Protein AF-A0A5B6UM20-F1 (afdb_monomer)

Nearest PDB structures (foldseek):
  2d3a-assembly1_A  TM=1.006E+00  e=7.314E-09  Zea mays
  4is4-assembly1_E  TM=1.005E+00  e=1.003E-08  Medicago truncatula
  4is4-assembly1_D  TM=9.891E-01  e=7.791E-09  Medicago truncatula
  4is4-assembly1_G  TM=9.867E-01  e=1.003E-08  Medicago truncatula
  4is4-assembly1_I  TM=9.853E-01  e=1.466E-08  Medicago truncatula

Mean predicted aligned error: 2.9 Å

Sequence (72 aa):
MLLLTDLVNLNLSDCTDKIIAEYIWIGGSGMDLRSKARTLSGPVNDPSKLPKWNYDGSSTGQAPGEDSEVIL

Secondary structure (DSSP, 8-state):
---HHHHHT--GGGT-S-EEEEEEEE-TTSS-EEEEEEEESS----GGGSPP-EEESGGGTSS-TTS-EEE-

Foldseek 3Di:
DDDPVCVVPDDCVVPAQKDKDKDWDQFPVNPDIDIDIDIDRHDDDDPVPDDKDWDQNCVRVRDDPVPRIDID

Organism: NCBI:txid47621

Structure (mmCIF, N/CA/C/O backbone):
data_AF-A0A5B6UM20-F1
#
_entry.id   AF-A0A5B6UM20-F1
#
loop_
_atom_site.group_PDB
_atom_site.id
_atom_site.type_symbol
_atom_site.label_atom_id
_atom_site.label_alt_id
_atom_site.label_comp_id
_atom_site.label_asym_id
_atom_site.label_entity_id
_atom_site.label_seq_id
_atom_site.pdbx_PDB_ins_code
_atom_site.Cartn_x
_atom_site.Cartn_y
_atom_site.Cartn_z
_atom_site.occupancy
_atom_site.B_iso_or_equiv
_atom_site.auth_seq_id
_atom_site.auth_comp_id
_atom_site.auth_asym_id
_atom_site.auth_atom_id
_atom_site.pdbx_PDB_model_num
ATOM 1 N N . MET A 1 1 ? -0.481 17.836 28.629 1.00 78.50 1 MET A N 1
ATOM 2 C CA . MET A 1 1 ? -0.224 18.207 27.222 1.00 78.50 1 MET A CA 1
ATOM 3 C C . MET A 1 1 ? 0.093 16.914 26.500 1.00 78.50 1 MET A C 1
ATOM 5 O O . MET A 1 1 ? 0.978 16.222 26.981 1.00 78.50 1 MET A O 1
ATOM 9 N N . LEU A 1 2 ? -0.665 16.549 25.462 1.00 85.88 2 LEU A N 1
ATOM 10 C CA . LEU A 1 2 ? -0.353 15.352 24.675 1.00 85.88 2 LEU A CA 1
ATOM 11 C C . LEU A 1 2 ? 0.953 15.584 23.915 1.00 85.88 2 LEU A C 1
ATOM 13 O O . LEU A 1 2 ? 1.159 16.661 23.348 1.00 85.88 2 LEU A O 1
ATOM 17 N N . LEU A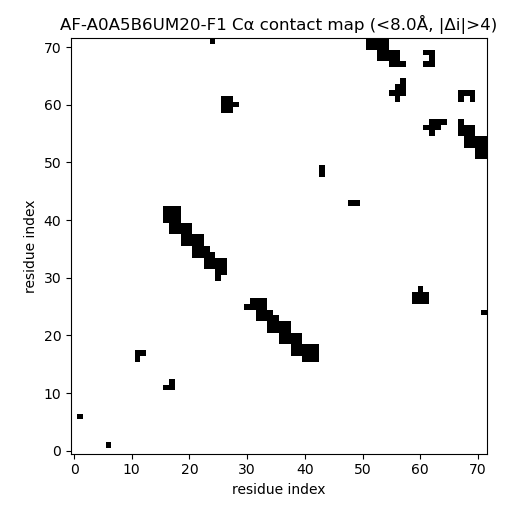 1 3 ? 1.825 14.586 23.930 1.00 95.25 3 LEU A N 1
ATOM 18 C CA . LEU A 1 3 ? 3.005 14.541 23.084 1.00 95.25 3 LEU A CA 1
AT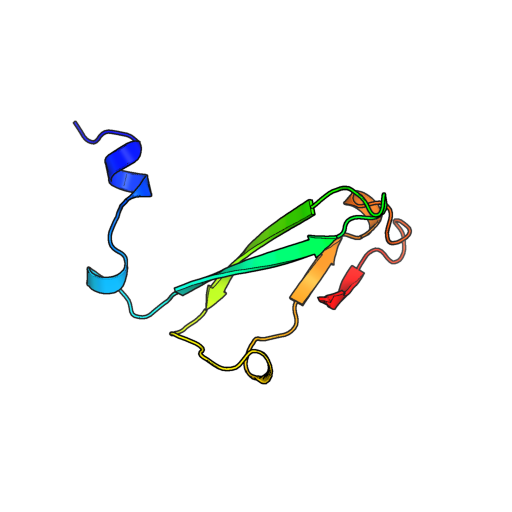OM 19 C C . LEU A 1 3 ? 2.608 14.034 21.696 1.00 95.25 3 LEU A C 1
ATOM 21 O O . LEU A 1 3 ? 1.620 13.321 21.531 1.00 95.25 3 LEU A O 1
ATOM 25 N N . LEU A 1 4 ? 3.409 14.362 20.682 1.00 96.25 4 LEU A N 1
ATOM 26 C CA . LEU A 1 4 ? 3.193 13.852 19.325 1.00 96.25 4 LEU A CA 1
ATOM 27 C C . LEU A 1 4 ? 3.172 12.312 19.293 1.00 96.25 4 LEU A C 1
ATOM 29 O O . LEU A 1 4 ? 2.397 11.710 18.555 1.00 96.25 4 LEU A O 1
ATOM 33 N N . THR A 1 5 ? 3.982 11.679 20.142 1.00 97.31 5 THR A N 1
ATOM 34 C CA . THR A 1 5 ? 4.043 10.222 20.305 1.00 97.31 5 THR A CA 1
ATOM 35 C C . THR A 1 5 ? 2.743 9.620 20.816 1.00 97.31 5 THR A C 1
ATOM 37 O O . THR A 1 5 ? 2.435 8.485 20.469 1.00 97.31 5 THR A O 1
ATOM 40 N N . ASP A 1 6 ? 1.968 10.365 21.601 1.00 96.94 6 ASP A N 1
ATOM 41 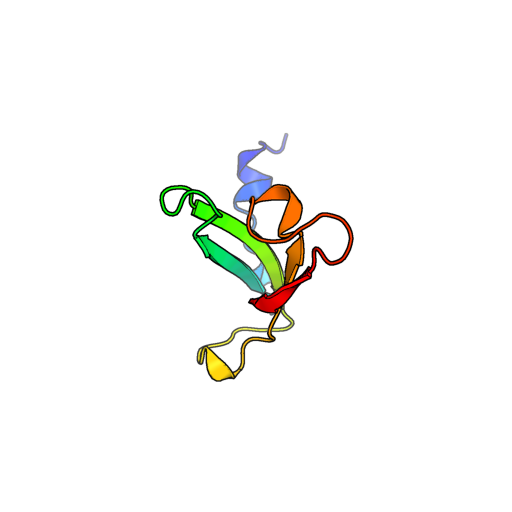C CA . ASP A 1 6 ? 0.710 9.864 22.159 1.00 96.94 6 ASP A CA 1
ATOM 42 C C . ASP A 1 6 ? -0.342 9.709 21.052 1.00 96.94 6 ASP A C 1
ATOM 44 O O . ASP A 1 6 ? -1.140 8.778 21.076 1.00 96.94 6 ASP A O 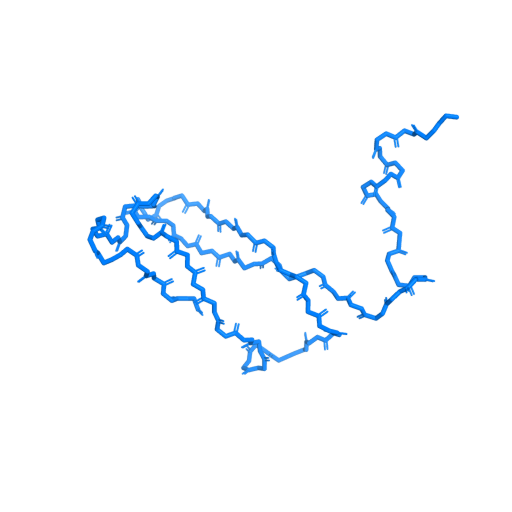1
ATOM 48 N N . LEU A 1 7 ? -0.307 10.590 20.044 1.00 96.38 7 LEU A N 1
ATOM 49 C CA . LEU A 1 7 ? -1.188 10.514 18.877 1.00 96.38 7 LEU A CA 1
ATOM 50 C C . LEU A 1 7 ? -0.768 9.399 17.913 1.00 96.38 7 LEU A C 1
ATOM 52 O O . LEU A 1 7 ? -1.622 8.693 17.386 1.00 96.38 7 LEU A O 1
ATOM 56 N N . VAL A 1 8 ? 0.540 9.235 17.686 1.00 97.62 8 VAL A N 1
ATOM 57 C CA . VAL A 1 8 ? 1.078 8.193 16.791 1.00 97.62 8 VAL A CA 1
ATOM 58 C C . VAL A 1 8 ? 0.809 6.791 17.341 1.00 97.62 8 VAL A C 1
ATOM 60 O O . VAL A 1 8 ? 0.495 5.886 16.575 1.00 97.62 8 VAL A O 1
ATOM 63 N N . ASN A 1 9 ? 0.895 6.616 18.661 1.00 96.88 9 ASN A N 1
ATOM 64 C CA . ASN A 1 9 ? 0.736 5.321 19.326 1.00 96.88 9 ASN A CA 1
ATOM 65 C C . ASN A 1 9 ? -0.699 5.054 19.806 1.00 96.88 9 ASN A C 1
ATOM 67 O O . ASN A 1 9 ? -0.908 4.213 20.682 1.00 96.88 9 ASN A O 1
ATOM 71 N N . LEU A 1 10 ? -1.687 5.776 19.276 1.00 97.25 10 LEU A N 1
ATOM 72 C CA . LEU A 1 10 ? -3.075 5.580 19.666 1.00 97.25 10 LEU A CA 1
ATOM 73 C C . LEU A 1 10 ? -3.540 4.178 19.257 1.00 97.25 10 LEU A C 1
ATOM 75 O O . LEU A 1 10 ? -3.479 3.801 18.085 1.00 97.25 10 LEU A O 1
ATOM 79 N N . ASN A 1 11 ? -4.025 3.405 20.228 1.00 97.69 11 ASN A N 1
ATOM 80 C CA . ASN A 1 11 ? -4.536 2.069 19.968 1.00 97.69 11 ASN A CA 1
ATOM 81 C C . ASN A 1 11 ? -5.916 2.139 19.296 1.00 97.69 11 ASN A C 1
ATOM 83 O O . ASN A 1 11 ? -6.940 2.329 19.949 1.00 97.69 11 ASN A O 1
ATOM 87 N N . LEU A 1 12 ? -5.948 1.987 17.972 1.00 97.94 12 LEU A N 1
ATOM 88 C CA . LEU A 1 12 ? -7.184 2.111 17.195 1.00 97.94 12 LEU A CA 1
ATOM 89 C C . LEU A 1 12 ? -8.210 1.007 17.497 1.00 97.94 12 LEU A C 1
ATOM 91 O O . LEU A 1 12 ? -9.402 1.243 17.285 1.00 97.94 12 LEU A O 1
ATOM 95 N N . SER A 1 13 ? -7.785 -0.145 18.038 1.00 97.38 13 SER A N 1
ATOM 96 C CA . SER A 1 13 ? -8.699 -1.247 18.383 1.00 97.38 13 SER A CA 1
ATOM 97 C C . SER A 1 13 ? -9.733 -0.859 19.436 1.00 97.38 13 SER A C 1
ATOM 99 O O . SER A 1 13 ? -10.784 -1.484 19.528 1.00 97.38 13 SER A O 1
ATOM 101 N N . ASP A 1 14 ? -9.449 0.178 20.224 1.00 97.81 14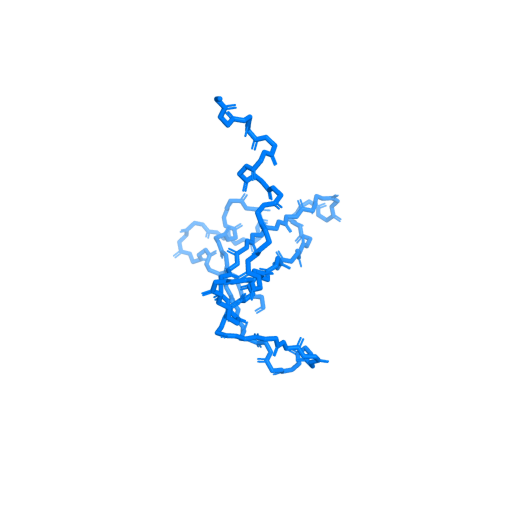 ASP A N 1
ATOM 102 C CA . ASP A 1 14 ? -10.335 0.639 21.291 1.00 97.81 14 ASP A CA 1
ATOM 103 C C . ASP A 1 14 ? -11.508 1.472 20.741 1.00 97.81 14 ASP A C 1
ATOM 105 O O . ASP A 1 14 ? -12.452 1.786 21.467 1.00 97.81 14 ASP A O 1
ATOM 109 N N . CYS A 1 15 ? -11.460 1.858 19.459 1.00 97.00 15 CYS A N 1
ATOM 110 C CA . CYS A 1 15 ? -12.431 2.763 18.839 1.00 97.00 15 CYS A CA 1
ATOM 111 C C . CYS A 1 15 ? -13.037 2.235 17.530 1.00 97.00 15 CYS A C 1
ATOM 113 O O . CYS A 1 15 ? -14.087 2.728 17.110 1.00 97.00 15 CYS A O 1
ATOM 115 N N . THR A 1 16 ? -12.388 1.294 16.837 1.00 98.12 16 THR A N 1
ATOM 116 C CA . THR A 1 16 ? -12.872 0.766 15.554 1.00 98.12 16 THR A CA 1
ATOM 117 C C . THR A 1 16 ? -12.214 -0.565 15.185 1.00 98.12 16 THR A C 1
ATOM 119 O O . THR A 1 16 ? -11.066 -0.813 15.531 1.00 98.12 16 THR A O 1
ATOM 122 N N . ASP A 1 17 ? -12.913 -1.377 14.389 1.00 97.88 17 ASP A N 1
ATOM 123 C CA . ASP A 1 17 ? -12.348 -2.583 13.766 1.00 97.88 17 ASP A CA 1
ATOM 124 C C . ASP A 1 17 ? -11.524 -2.286 12.500 1.00 97.88 17 ASP A C 1
ATOM 126 O O . ASP A 1 17 ? -10.903 -3.184 11.932 1.00 97.88 17 ASP A O 1
ATOM 130 N N . LYS A 1 18 ? -11.527 -1.036 12.015 1.00 98.50 18 LYS A N 1
ATOM 131 C CA . LYS A 1 18 ? -10.794 -0.641 10.806 1.00 98.50 18 LYS A CA 1
ATOM 132 C C . LYS A 1 18 ? -9.291 -0.838 10.978 1.00 98.50 18 LYS A C 1
ATOM 134 O O . LYS A 1 18 ? -8.732 -0.581 12.039 1.00 98.50 18 LYS A O 1
ATOM 139 N N . ILE A 1 19 ? -8.626 -1.176 9.878 1.00 98.62 19 ILE A N 1
ATOM 140 C CA . ILE A 1 19 ? -7.165 -1.296 9.829 1.00 98.62 19 ILE A CA 1
ATOM 141 C C . ILE A 1 19 ? -6.562 -0.286 8.857 1.00 98.62 19 ILE A C 1
ATOM 143 O O . ILE A 1 19 ? -7.233 0.192 7.938 1.00 98.62 19 ILE A O 1
ATOM 147 N N . ILE A 1 20 ? -5.276 -0.003 9.037 1.00 98.62 20 ILE A N 1
ATOM 148 C CA . ILE A 1 20 ? -4.450 0.724 8.076 1.00 98.62 20 ILE A CA 1
ATOM 149 C C . ILE A 1 20 ? -3.592 -0.312 7.344 1.00 98.62 20 ILE A C 1
ATOM 151 O O . ILE A 1 20 ? -2.838 -1.046 7.975 1.00 98.62 20 ILE A O 1
ATOM 155 N N . ALA A 1 21 ? -3.735 -0.392 6.023 1.00 98.62 21 ALA A N 1
ATOM 156 C CA . ALA A 1 21 ? -2.954 -1.277 5.169 1.00 98.62 21 ALA A CA 1
ATOM 157 C C . ALA A 1 21 ? -1.944 -0.456 4.359 1.00 98.62 21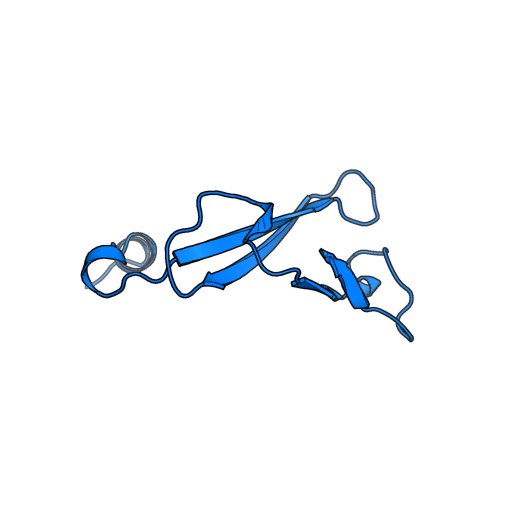 ALA A C 1
ATOM 159 O O . ALA A 1 21 ? -2.344 0.364 3.529 1.00 98.62 21 ALA A O 1
ATOM 160 N N . GLU A 1 22 ? -0.656 -0.694 4.599 1.00 98.75 22 GLU A N 1
ATOM 161 C CA . GLU A 1 22 ? 0.455 -0.107 3.847 1.00 98.75 22 GLU A CA 1
ATOM 162 C C . GLU A 1 22 ? 0.729 -0.960 2.600 1.00 98.75 22 GLU A C 1
ATOM 164 O O . GLU A 1 22 ? 1.158 -2.109 2.706 1.00 98.75 22 GLU A O 1
ATOM 169 N N . TYR A 1 23 ? 0.457 -0.417 1.414 1.00 98.69 23 TYR A N 1
ATOM 170 C CA . TYR A 1 23 ? 0.779 -1.074 0.147 1.00 98.69 23 TYR A CA 1
ATOM 171 C C . TYR A 1 23 ? 2.196 -0.670 -0.234 1.00 98.69 23 TYR A C 1
ATOM 173 O O . TYR A 1 23 ? 2.480 0.522 -0.308 1.00 98.69 23 TYR A O 1
ATOM 181 N N . ILE A 1 24 ? 3.070 -1.649 -0.467 1.00 98.69 24 ILE A N 1
ATOM 182 C CA . ILE A 1 24 ? 4.499 -1.444 -0.727 1.00 98.69 24 ILE A CA 1
ATOM 183 C C . ILE A 1 24 ? 4.821 -1.953 -2.131 1.00 98.69 24 ILE A C 1
ATOM 185 O O . ILE A 1 24 ? 4.383 -3.041 -2.506 1.00 98.69 24 ILE A O 1
ATOM 189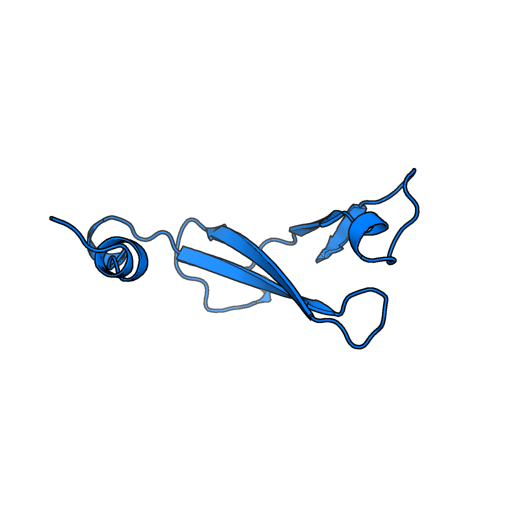 N N . TRP A 1 25 ? 5.598 -1.190 -2.898 1.00 98.62 25 TRP A N 1
ATOM 190 C CA . TRP A 1 25 ? 6.061 -1.592 -4.226 1.00 98.62 25 TRP A CA 1
ATOM 191 C C . TRP A 1 25 ? 7.460 -1.055 -4.539 1.00 98.62 25 TRP A C 1
ATOM 193 O O . TRP A 1 25 ? 7.999 -0.194 -3.841 1.00 98.62 25 TRP A O 1
ATOM 203 N N . ILE A 1 26 ? 8.053 -1.600 -5.602 1.00 98.56 26 ILE A N 1
ATOM 204 C CA . ILE A 1 26 ? 9.345 -1.170 -6.139 1.00 98.56 26 ILE A CA 1
ATOM 205 C C . ILE A 1 26 ? 9.090 -0.054 -7.158 1.00 98.56 26 ILE A C 1
ATOM 207 O O . ILE A 1 26 ? 8.248 -0.208 -8.048 1.00 98.56 26 ILE A O 1
ATOM 211 N N . GLY A 1 27 ? 9.797 1.065 -7.017 1.00 98.12 27 GLY A N 1
ATOM 212 C CA . GLY A 1 27 ? 9.720 2.204 -7.927 1.00 98.12 27 GLY A CA 1
ATOM 213 C C . GLY A 1 27 ? 10.465 1.983 -9.246 1.00 98.12 27 GLY A C 1
ATOM 214 O O . GLY A 1 27 ? 11.083 0.943 -9.484 1.00 98.12 27 GLY A O 1
ATOM 215 N N . GLY A 1 28 ? 10.408 2.977 -10.135 1.00 97.69 28 GLY A N 1
ATOM 216 C CA . GLY A 1 28 ? 10.935 2.868 -11.498 1.00 97.69 28 GLY A CA 1
ATOM 217 C C . GLY A 1 28 ? 12.455 2.750 -11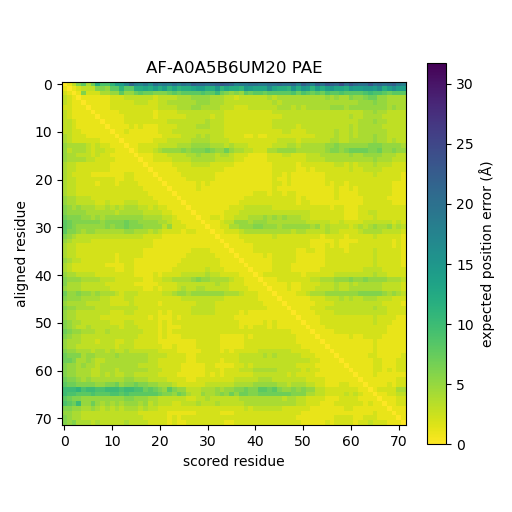.598 1.00 97.69 28 GLY A C 1
ATOM 218 O O . GLY A 1 28 ? 12.948 2.318 -12.636 1.00 97.69 28 GLY A O 1
ATOM 219 N N . SER A 1 29 ? 13.216 3.064 -10.539 1.00 96.88 29 SER A N 1
ATOM 220 C CA . SER A 1 29 ? 14.668 2.817 -10.547 1.00 96.88 29 SER A CA 1
ATOM 221 C C . SER A 1 29 ? 15.027 1.343 -10.330 1.00 96.88 29 SER A C 1
ATOM 223 O O . SER A 1 29 ? 16.177 0.957 -10.531 1.00 96.88 29 SER A O 1
ATOM 225 N N . GLY A 1 30 ? 14.074 0.526 -9.863 1.00 96.31 30 GLY A N 1
ATOM 226 C CA . GLY A 1 30 ? 14.311 -0.852 -9.429 1.00 96.31 30 GLY A CA 1
ATOM 227 C C . GLY A 1 30 ? 14.991 -0.979 -8.059 1.00 96.31 30 GLY A C 1
ATOM 228 O O . GLY A 1 30 ? 15.079 -2.085 -7.532 1.00 96.31 30 GLY A O 1
ATOM 229 N N . MET A 1 31 ? 15.447 0.132 -7.471 1.00 97.44 31 MET A N 1
ATOM 230 C CA . MET A 1 31 ? 16.158 0.172 -6.186 1.00 97.44 31 MET A CA 1
ATOM 231 C C . MET A 1 31 ? 15.419 0.981 -5.114 1.00 97.44 31 MET A C 1
ATOM 233 O O . MET A 1 31 ? 15.723 0.845 -3.929 1.00 97.44 31 MET A O 1
ATOM 237 N N . ASP A 1 32 ? 14.465 1.827 -5.506 1.00 97.19 32 ASP A N 1
ATOM 238 C CA . ASP A 1 32 ? 13.671 2.633 -4.586 1.00 97.19 32 ASP A CA 1
ATOM 239 C C . ASP A 1 32 ? 12.409 1.892 -4.132 1.00 97.19 32 ASP A C 1
ATOM 241 O O . ASP A 1 32 ? 11.691 1.299 -4.935 1.00 97.19 32 ASP A O 1
ATOM 245 N N . LEU A 1 33 ? 12.127 1.948 -2.830 1.00 98.25 33 LEU A N 1
ATOM 246 C CA . LEU A 1 33 ? 10.876 1.464 -2.253 1.00 98.25 33 LEU A CA 1
ATOM 247 C C . LEU A 1 33 ? 9.884 2.618 -2.134 1.00 98.25 33 LEU A C 1
ATOM 249 O O . LEU A 1 33 ? 10.240 3.728 -1.732 1.00 98.25 33 LEU A O 1
ATOM 253 N N . ARG A 1 34 ? 8.628 2.334 -2.463 1.00 98.50 34 ARG A N 1
ATOM 254 C CA . ARG A 1 34 ? 7.505 3.262 -2.341 1.00 98.50 34 ARG A CA 1
ATOM 255 C C . ARG A 1 34 ? 6.406 2.602 -1.529 1.00 98.50 34 ARG A C 1
ATOM 257 O O . ARG A 1 34 ? 6.246 1.380 -1.569 1.00 98.50 34 ARG A O 1
ATOM 264 N N . SER A 1 35 ? 5.642 3.411 -0.811 1.00 98.62 35 SER A N 1
ATOM 265 C CA . SER A 1 35 ? 4.472 2.917 -0.111 1.00 98.62 35 SER A CA 1
ATOM 266 C C . SER A 1 35 ? 3.409 3.993 0.065 1.00 98.62 35 SER A C 1
ATOM 268 O O . SER A 1 35 ? 3.683 5.192 -0.047 1.00 98.62 35 SER A O 1
ATOM 270 N N . LYS A 1 36 ? 2.172 3.550 0.289 1.00 98.69 36 LYS A N 1
ATOM 271 C CA . LYS A 1 36 ? 1.090 4.402 0.779 1.00 98.69 36 LYS A CA 1
ATOM 272 C C . LYS A 1 36 ? 0.057 3.587 1.548 1.00 98.69 36 LYS A C 1
ATOM 274 O O . LYS A 1 36 ? -0.209 2.426 1.225 1.00 98.69 36 LYS A O 1
ATOM 279 N N . ALA A 1 37 ? -0.586 4.239 2.509 1.00 98.69 37 ALA A N 1
ATOM 280 C CA . ALA A 1 37 ? -1.559 3.617 3.392 1.00 98.69 37 ALA A CA 1
ATOM 281 C C . ALA A 1 37 ? -3.010 3.863 2.947 1.00 98.69 37 ALA A C 1
ATOM 283 O O . ALA A 1 37 ? -3.370 4.984 2.579 1.00 98.69 37 ALA A O 1
ATOM 284 N N . ARG A 1 38 ? -3.878 2.849 3.062 1.00 98.56 38 ARG A N 1
ATOM 285 C CA . ARG A 1 38 ? -5.346 3.018 3.029 1.00 98.56 38 ARG A CA 1
ATOM 286 C C . ARG A 1 38 ? -6.009 2.436 4.262 1.00 98.56 38 ARG A C 1
ATOM 288 O O . ARG A 1 38 ? -5.539 1.457 4.830 1.00 98.56 38 ARG A O 1
ATOM 295 N N . THR A 1 39 ? -7.170 2.977 4.604 1.00 98.62 39 THR A N 1
ATOM 296 C CA . THR A 1 39 ? -8.059 2.375 5.596 1.00 98.62 39 THR A CA 1
ATOM 297 C C . THR A 1 39 ? -8.892 1.260 4.960 1.00 98.62 39 THR A C 1
ATOM 299 O O . THR A 1 39 ? -9.504 1.465 3.908 1.00 98.62 39 THR A O 1
ATOM 302 N N . LEU A 1 40 ? -8.944 0.094 5.604 1.00 98.56 40 LEU A N 1
ATOM 303 C CA . LEU A 1 40 ? -9.859 -1.003 5.271 1.00 98.56 40 LEU A CA 1
ATOM 304 C C . LEU A 1 40 ? -10.889 -1.179 6.391 1.00 98.56 40 LEU A C 1
ATOM 306 O O . LEU A 1 40 ? -10.667 -0.756 7.525 1.00 98.56 40 LEU A O 1
ATOM 310 N N . SER A 1 41 ? -12.034 -1.781 6.070 1.00 98.12 41 SER A N 1
ATOM 311 C CA . SER A 1 41 ? -13.158 -1.929 7.003 1.00 98.12 41 SER A CA 1
ATOM 312 C C . SER A 1 41 ? -12.888 -2.883 8.165 1.00 98.12 41 SER A C 1
ATOM 314 O O . SER A 1 41 ? -13.575 -2.780 9.174 1.00 98.12 41 SER A O 1
ATOM 316 N N . GLY A 1 42 ? -11.916 -3.786 8.032 1.00 97.69 42 GLY A N 1
ATOM 317 C CA . GLY A 1 42 ? -11.591 -4.777 9.050 1.00 97.69 42 GLY A CA 1
ATOM 318 C C . GLY A 1 42 ? -10.299 -5.543 8.757 1.00 97.69 42 GLY A C 1
ATOM 319 O O . GLY A 1 42 ? -9.701 -5.342 7.694 1.00 97.69 42 GLY A O 1
ATOM 320 N N . PRO A 1 43 ? -9.878 -6.437 9.669 1.00 98.00 43 PRO A N 1
ATOM 321 C CA . PRO A 1 43 ? -8.712 -7.297 9.483 1.00 98.00 43 PRO A CA 1
ATOM 322 C C . PRO A 1 43 ? -8.831 -8.208 8.253 1.00 98.00 43 PRO A C 1
ATOM 324 O O . PRO A 1 43 ? -9.891 -8.774 7.980 1.00 98.00 43 PRO A O 1
ATOM 327 N N . VAL A 1 44 ? -7.723 -8.395 7.531 1.00 98.00 44 VAL A N 1
ATOM 328 C CA . VAL A 1 44 ? -7.633 -9.271 6.352 1.00 98.00 44 VAL A CA 1
ATOM 329 C C . VAL A 1 44 ? -6.415 -10.180 6.498 1.00 98.00 44 VAL A C 1
ATOM 331 O O . VAL A 1 44 ? -5.306 -9.692 6.681 1.00 98.00 44 VAL A O 1
ATOM 334 N N . ASN A 1 45 ? -6.621 -11.496 6.386 1.00 96.75 45 ASN A N 1
ATOM 335 C CA . ASN A 1 45 ? -5.572 -12.514 6.580 1.00 96.75 45 ASN A CA 1
ATOM 336 C C . ASN A 1 45 ? -5.169 -13.239 5.283 1.00 96.75 45 ASN A C 1
ATOM 338 O O . ASN A 1 45 ? -4.382 -14.179 5.317 1.00 96.75 45 ASN A O 1
ATOM 342 N N . ASP A 1 46 ? -5.746 -12.846 4.150 1.00 98.06 46 ASP A N 1
ATOM 343 C CA . ASP A 1 46 ? -5.519 -13.463 2.845 1.00 98.06 46 ASP A CA 1
ATOM 344 C C . ASP A 1 46 ? -5.261 -12.352 1.818 1.00 98.06 46 ASP A C 1
ATOM 346 O O . ASP A 1 46 ? -6.161 -11.533 1.593 1.00 98.06 46 ASP A O 1
ATOM 350 N N . PRO A 1 47 ? -4.070 -12.298 1.193 1.00 97.69 47 PRO A N 1
ATOM 351 C CA . PRO A 1 47 ? -3.740 -11.276 0.204 1.00 97.69 47 PRO A CA 1
ATOM 352 C C . PRO A 1 47 ? -4.725 -11.207 -0.965 1.00 97.69 47 PRO A C 1
ATOM 354 O O . PRO A 1 47 ? -4.972 -10.124 -1.483 1.00 97.69 47 PRO A O 1
ATOM 357 N N . SER A 1 48 ? -5.345 -12.326 -1.356 1.00 97.94 48 SER A N 1
ATOM 358 C CA . SER A 1 48 ? -6.317 -12.348 -2.460 1.00 97.94 48 SER A CA 1
ATOM 359 C C . SER A 1 48 ? -7.614 -11.589 -2.149 1.00 97.94 48 SER A C 1
ATOM 361 O O . SER A 1 48 ? -8.357 -11.230 -3.061 1.00 97.94 48 SER A O 1
ATOM 363 N N . LYS A 1 49 ? -7.880 -11.320 -0.863 1.00 98.19 49 LYS A N 1
ATOM 364 C CA . LYS A 1 49 ? -9.026 -10.530 -0.393 1.00 98.19 49 LYS A CA 1
ATOM 365 C C . LYS A 1 49 ? -8.708 -9.041 -0.278 1.00 98.19 49 LYS A C 1
ATOM 367 O O . LYS A 1 49 ? -9.612 -8.256 0.014 1.00 98.19 49 LYS A O 1
ATOM 372 N N . LEU A 1 50 ? -7.450 -8.643 -0.469 1.00 98.38 50 LEU A N 1
ATOM 373 C CA . LEU A 1 50 ? -7.082 -7.236 -0.510 1.00 98.38 50 LEU A CA 1
ATOM 374 C C . LEU A 1 50 ? -7.561 -6.619 -1.831 1.00 98.38 50 LEU A C 1
ATOM 376 O O . LEU A 1 50 ? -7.396 -7.223 -2.893 1.00 98.38 50 LEU A O 1
ATOM 380 N N . PRO A 1 51 ? -8.172 -5.423 -1.795 1.00 98.12 51 PRO A N 1
ATOM 381 C CA . PRO A 1 51 ? -8.546 -4.738 -3.017 1.00 98.12 51 PRO A CA 1
ATOM 382 C C . PRO A 1 51 ? -7.288 -4.333 -3.782 1.00 98.12 51 PRO A C 1
ATOM 384 O O . PRO A 1 51 ? -6.365 -3.759 -3.203 1.00 98.12 51 PRO A O 1
ATOM 387 N N . LYS A 1 52 ? -7.304 -4.538 -5.100 1.00 98.19 52 LYS A N 1
ATOM 388 C CA . LYS A 1 52 ? -6.339 -3.874 -5.976 1.00 98.19 52 LYS A CA 1
ATOM 389 C C . LYS A 1 52 ? -6.377 -2.371 -5.741 1.00 98.19 52 LYS A C 1
ATOM 391 O O . LYS A 1 52 ? -7.417 -1.796 -5.379 1.00 98.19 52 LYS A O 1
ATOM 396 N N . TRP A 1 53 ? -5.241 -1.737 -5.953 1.00 98.25 53 TRP A N 1
ATOM 397 C CA . TRP A 1 53 ? -5.142 -0.293 -5.869 1.00 98.25 53 TRP A CA 1
ATOM 398 C C . TRP A 1 53 ? -4.393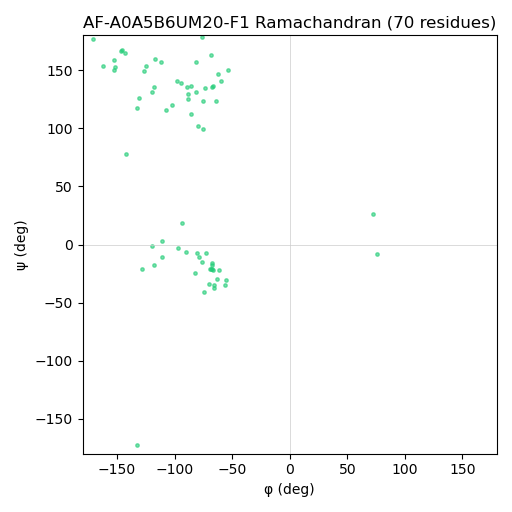 0.243 -7.075 1.00 98.25 53 TRP A C 1
ATOM 400 O O . TRP A 1 53 ? -4.140 -0.466 -8.040 1.00 98.25 53 TRP A O 1
ATOM 410 N N . ASN A 1 54 ? -4.095 1.523 -7.043 1.00 98.38 54 ASN A N 1
ATOM 411 C CA . ASN A 1 54 ? -3.398 2.203 -8.104 1.00 98.38 54 ASN A CA 1
ATOM 412 C C . ASN A 1 54 ? -2.455 3.231 -7.502 1.00 98.38 54 ASN A C 1
ATOM 414 O O . ASN A 1 54 ? -2.600 3.594 -6.336 1.00 98.38 54 ASN A O 1
ATOM 418 N N . TYR A 1 55 ? -1.511 3.732 -8.276 1.00 98.50 55 TYR A N 1
ATOM 419 C CA . TYR A 1 55 ? -0.735 4.926 -7.964 1.00 98.50 55 TYR A CA 1
ATOM 420 C C . TYR A 1 55 ? -0.422 5.677 -9.256 1.00 98.50 55 TYR A C 1
ATOM 422 O O . TYR A 1 55 ? -0.625 5.160 -10.352 1.00 98.50 55 TYR A O 1
ATOM 430 N N . ASP A 1 56 ? 0.055 6.910 -9.107 1.00 98.31 56 ASP A N 1
ATOM 431 C CA . ASP A 1 56 ? 0.564 7.692 -10.226 1.00 98.31 56 ASP A CA 1
ATOM 432 C C . ASP A 1 56 ? 1.996 7.244 -10.553 1.00 98.31 56 ASP A C 1
ATOM 434 O O . ASP A 1 56 ? 2.954 7.583 -9.852 1.00 98.31 56 ASP A O 1
ATOM 438 N N . GLY A 1 57 ? 2.124 6.447 -11.609 1.00 98.44 57 GLY A N 1
ATOM 439 C CA . GLY A 1 57 ? 3.381 5.928 -12.124 1.00 98.44 57 GLY A CA 1
ATOM 440 C C . GLY A 1 57 ? 4.283 7.000 -12.725 1.00 98.44 57 GLY A C 1
ATOM 441 O O . GLY A 1 57 ? 5.497 6.800 -12.777 1.00 98.44 57 GLY A O 1
ATOM 442 N N . SER A 1 58 ? 3.755 8.162 -13.124 1.00 97.56 58 SER A N 1
ATOM 443 C CA . SER A 1 58 ? 4.604 9.249 -13.633 1.00 97.56 58 SER A CA 1
ATOM 444 C C . SER A 1 58 ? 5.521 9.810 -12.539 1.00 97.56 58 SER A C 1
ATOM 446 O O . SER A 1 58 ? 6.703 10.059 -12.777 1.00 97.56 58 SER A O 1
ATOM 448 N N . SER A 1 59 ? 5.031 9.851 -11.296 1.00 97.19 59 SER A N 1
ATOM 449 C CA . SER A 1 59 ? 5.788 10.233 -10.095 1.00 97.19 59 SER A CA 1
ATOM 450 C C . SER A 1 59 ? 6.806 9.179 -9.619 1.00 97.19 59 SER A C 1
ATOM 452 O O . SER A 1 59 ? 7.590 9.418 -8.688 1.00 97.19 59 SER A O 1
ATOM 454 N N . THR A 1 60 ? 6.809 7.988 -10.220 1.00 97.50 60 THR A N 1
ATOM 455 C CA . THR A 1 60 ? 7.753 6.905 -9.903 1.00 97.50 60 THR A CA 1
ATOM 456 C C . THR A 1 60 ? 8.611 6.489 -11.098 1.00 97.50 60 THR A C 1
ATOM 458 O O . THR A 1 60 ? 9.464 5.621 -10.933 1.00 97.50 60 THR A O 1
ATOM 461 N N . GLY A 1 61 ? 8.426 7.102 -12.273 1.00 97.44 61 GLY A N 1
ATOM 462 C CA . GLY A 1 61 ? 9.116 6.720 -13.509 1.00 97.44 61 GLY A CA 1
ATOM 463 C C . GLY A 1 61 ? 8.629 5.392 -14.104 1.00 97.44 61 GLY A C 1
ATOM 464 O O . GLY A 1 61 ? 9.405 4.708 -14.763 1.00 97.44 61 GLY A O 1
ATOM 465 N N . GLN A 1 62 ? 7.379 5.003 -13.838 1.00 98.25 62 GLN A N 1
ATOM 466 C CA . GLN A 1 62 ? 6.778 3.729 -14.265 1.00 98.25 62 GLN A CA 1
ATOM 467 C C . GLN A 1 62 ? 5.684 3.890 -15.333 1.00 98.25 62 GLN A C 1
ATOM 469 O O . GLN A 1 62 ? 5.279 2.894 -15.924 1.00 98.25 62 GLN A O 1
ATOM 474 N N . ALA A 1 63 ? 5.230 5.116 -15.604 1.00 98.12 63 ALA A N 1
ATOM 475 C CA . ALA A 1 63 ? 4.245 5.420 -16.641 1.00 98.12 63 ALA A CA 1
ATOM 476 C C . ALA A 1 63 ? 4.441 6.852 -17.191 1.00 98.12 63 ALA A C 1
ATOM 478 O O . ALA A 1 63 ? 4.975 7.704 -16.473 1.00 98.12 63 ALA A O 1
ATOM 479 N N . PRO A 1 64 ? 4.056 7.146 -18.449 1.00 97.19 64 PRO A N 1
ATOM 480 C CA . PRO A 1 64 ? 4.052 8.511 -18.974 1.00 97.19 64 PRO A CA 1
ATOM 481 C C . PRO A 1 64 ? 2.971 9.368 -18.293 1.00 97.19 64 PRO A C 1
ATOM 483 O O . PRO A 1 64 ? 2.040 8.852 -17.687 1.00 97.19 64 PRO A O 1
ATOM 486 N N . GLY A 1 65 ? 3.069 10.696 -18.403 1.00 96.44 65 GLY A N 1
ATOM 487 C CA . GLY A 1 65 ? 2.112 11.606 -17.753 1.00 96.44 65 GLY A CA 1
ATOM 488 C C . GLY A 1 65 ? 0.695 11.595 -18.346 1.00 96.44 65 GLY A C 1
ATOM 489 O O . GLY A 1 65 ? -0.241 12.005 -17.671 1.00 96.44 65 GLY A O 1
ATOM 490 N N . GLU A 1 66 ? 0.530 11.149 -19.593 1.00 96.25 66 GLU A N 1
ATOM 491 C CA . GLU A 1 66 ? -0.767 11.113 -20.294 1.00 96.25 66 GLU A CA 1
ATOM 492 C C . GLU A 1 66 ? -1.627 9.888 -19.950 1.00 96.25 66 GLU A C 1
ATOM 494 O O . GLU A 1 66 ? -2.850 9.958 -20.037 1.00 96.25 66 GLU A O 1
ATOM 499 N N . ASP A 1 67 ? -0.990 8.798 -19.519 1.00 96.62 67 ASP A N 1
ATOM 500 C CA . ASP A 1 67 ? -1.625 7.576 -19.024 1.00 96.62 67 ASP A CA 1
ATOM 501 C C . ASP A 1 67 ? -0.790 7.052 -17.855 1.00 96.62 67 ASP A C 1
ATOM 503 O O . ASP A 1 67 ? 0.081 6.193 -18.008 1.00 96.62 67 ASP A O 1
ATOM 507 N N . SER A 1 68 ? -0.963 7.699 -16.702 1.00 97.38 68 SER A N 1
ATOM 508 C CA . SER A 1 68 ? -0.040 7.559 -15.579 1.00 97.38 68 SER A CA 1
ATOM 509 C C . SER A 1 68 ? -0.485 6.548 -14.527 1.00 97.38 68 SER A C 1
ATOM 511 O O . SER A 1 68 ? 0.238 6.311 -13.561 1.00 97.38 68 SER A O 1
ATOM 513 N N . GLU A 1 69 ? -1.660 5.942 -14.678 1.00 98.06 69 GLU A N 1
ATOM 514 C CA . GLU A 1 69 ? -2.193 5.015 -13.687 1.00 98.06 69 GLU A CA 1
ATOM 515 C C . GLU A 1 69 ? -1.480 3.656 -13.749 1.00 98.06 69 GLU A C 1
ATOM 517 O O . GLU A 1 69 ? -1.481 2.974 -14.771 1.00 98.06 69 GLU A O 1
ATOM 522 N N . VAL A 1 70 ? -0.909 3.220 -12.622 1.00 98.44 70 VAL A N 1
ATOM 523 C CA . VAL A 1 70 ? -0.329 1.877 -12.480 1.00 98.44 70 VAL A CA 1
ATOM 524 C C . VAL A 1 70 ? -1.049 1.119 -11.377 1.00 98.44 70 VAL A C 1
ATOM 526 O O . VAL A 1 70 ? -1.231 1.640 -10.278 1.00 98.44 70 VAL A O 1
ATOM 529 N N . ILE A 1 71 ? -1.449 -0.119 -11.669 1.00 98.31 71 ILE A N 1
ATOM 530 C CA . ILE A 1 71 ? -2.212 -0.975 -10.755 1.00 98.31 71 ILE A CA 1
ATOM 531 C C . ILE A 1 71 ? -1.275 -1.737 -9.809 1.00 98.31 71 ILE A C 1
ATOM 533 O O . ILE A 1 71 ? -0.258 -2.283 -10.239 1.00 98.31 71 ILE A O 1
ATOM 537 N N . LEU A 1 72 ? -1.661 -1.784 -8.532 1.00 97.19 72 LEU A N 1
ATOM 538 C CA . LEU A 1 72 ? -1.104 -2.638 -7.478 1.00 97.19 72 LEU A CA 1
ATOM 539 C C . LEU A 1 72 ? -2.025 -3.838 -7.252 1.00 97.19 72 LEU A C 1
ATOM 541 O O . LEU A 1 72 ? -3.240 -3.605 -7.022 1.00 97.19 72 LEU A O 1
#

pLDDT: mean 97.37, std 2.74, range [78.5, 98.75]

Radius of gyration: 16.03 Å; Cα contacts (8 Å, |Δi|>4): 88; chains: 1; bounding box: 29×32×48 Å

InterPro domains:
  IPR008147 Glutamine synthetase, N-terminal domain [PS51986] (19-72)
  IPR027302 Glutamine synthetase, N-terminal conserved site [PS00180] (55-72)
  IPR036651 Glutamine synthetase, N-terminal domain superfamily [G3DSA:3.10.20.70] (1-72)
  IPR036651 Glutamine synthetase, N-terminal domain superfamily [SSF54368] (17-72)
  IPR050292 Glutamine Synthetase [PTHR20852] (6-72)

Solvent-accessible surface area (backbone atoms only — not comparable to full-atom values): 4642 Å² total; per-residue (Å²): 131,86,53,73,65,58,67,74,65,55,70,54,76,83,80,40,65,53,37,79,47,74,49,74,47,74,34,51,81,74,78,44,80,44,73,53,75,45,80,41,83,44,86,80,95,49,77,88,76,54,77,75,48,69,47,64,16,44,87,39,67,67,31,55,83,92,64,20,79,37,80,85